Protein AF-A0AAP3DD14-F1 (afdb_monomer)

Solvent-accessible surface area (backbone atoms only — not comparable to full-atom values): 3941 Å² total; per-residue (Å²): 138,88,80,98,66,60,68,70,64,47,42,70,75,73,52,62,87,93,70,72,94,77,87,88,82,87,71,89,79,80,81,74,83,76,67,100,71,80,70,86,75,80,82,83,70,85,79,79,84,127

Mean predicted aligned error: 12.16 Å

pLDDT: mean 79.81, std 19.35, range [46.19, 98.12]

Structure (mmCIF, N/CA/C/O backbone):
data_AF-A0AAP3DD14-F1
#
_entry.id   AF-A0AAP3DD14-F1
#
loop_
_atom_site.group_PDB
_atom_site.id
_atom_site.type_symbol
_atom_site.label_atom_id
_atom_site.label_alt_id
_atom_site.label_comp_id
_atom_site.label_asym_id
_atom_site.label_entity_id
_atom_site.label_seq_id
_atom_site.pdbx_PDB_ins_code
_atom_site.Cartn_x
_atom_site.Cartn_y
_atom_site.Cartn_z
_atom_site.occupancy
_atom_site.B_iso_or_equiv
_atom_site.auth_seq_id
_atom_site.auth_comp_id
_atom_site.auth_asym_id
_atom_site.auth_atom_id
_atom_site.pdbx_PDB_model_num
ATOM 1 N N . MET A 1 1 ? -19.749 -6.436 -4.117 1.00 83.38 1 MET A N 1
ATOM 2 C CA . MET A 1 1 ? -20.231 -5.121 -4.602 1.00 83.38 1 MET A CA 1
ATOM 3 C C . MET A 1 1 ? -19.104 -4.507 -5.422 1.00 83.38 1 MET A C 1
ATOM 5 O O . MET A 1 1 ? -17.958 -4.779 -5.090 1.00 83.38 1 MET A O 1
ATOM 9 N N . ILE A 1 2 ? -19.389 -3.781 -6.503 1.00 93.19 2 ILE A N 1
ATOM 10 C CA . ILE A 1 2 ? -18.354 -3.177 -7.362 1.00 93.19 2 ILE A CA 1
ATOM 11 C C . ILE A 1 2 ? -18.619 -1.673 -7.416 1.00 93.19 2 ILE A C 1
ATOM 13 O O . ILE A 1 2 ? -19.747 -1.270 -7.697 1.00 93.19 2 ILE A O 1
ATOM 17 N N . PHE A 1 3 ? -17.595 -0.865 -7.141 1.00 95.56 3 PHE A N 1
ATOM 18 C CA . PHE A 1 3 ? -17.678 0.595 -7.097 1.00 95.56 3 PHE A CA 1
ATOM 19 C C . PHE A 1 3 ? -16.792 1.194 -8.194 1.00 95.56 3 PHE A C 1
ATOM 21 O O . PHE A 1 3 ? -15.604 0.892 -8.257 1.00 95.56 3 PHE A O 1
ATOM 28 N N . ASN A 1 4 ? -17.365 2.031 -9.065 1.00 96.69 4 ASN A N 1
ATOM 29 C CA . ASN A 1 4 ? -16.626 2.720 -10.127 1.00 96.69 4 ASN A CA 1
ATOM 30 C C . ASN A 1 4 ? -16.213 4.125 -9.663 1.00 96.69 4 ASN A C 1
ATOM 32 O O . ASN A 1 4 ? -16.900 5.106 -9.947 1.00 96.69 4 ASN A O 1
ATOM 36 N N . MET A 1 5 ? -15.134 4.202 -8.886 1.00 96.00 5 MET A N 1
ATOM 37 C CA . MET A 1 5 ? -14.630 5.439 -8.284 1.00 96.00 5 MET A CA 1
ATOM 38 C C . MET A 1 5 ? -13.141 5.320 -7.925 1.00 96.00 5 MET A C 1
ATOM 40 O O . MET A 1 5 ? -12.549 4.252 -8.064 1.00 96.00 5 MET A O 1
ATOM 44 N N . ASP A 1 6 ? -12.549 6.412 -7.434 1.00 97.00 6 ASP A N 1
ATOM 45 C CA . ASP A 1 6 ? -11.18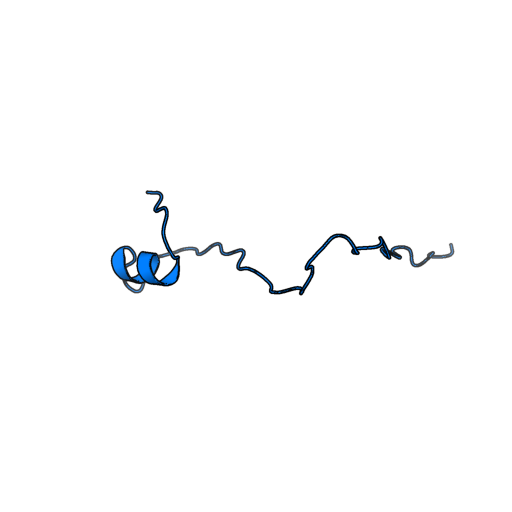9 6.415 -6.886 1.00 97.00 6 ASP A CA 1
ATOM 46 C C . ASP A 1 6 ? -11.040 5.427 -5.714 1.00 97.00 6 ASP A C 1
ATOM 48 O O . ASP A 1 6 ? -11.895 5.362 -4.824 1.00 97.00 6 ASP A O 1
ATOM 52 N N . CYS A 1 7 ? -9.940 4.670 -5.700 1.00 94.69 7 CYS A N 1
ATOM 53 C CA . CYS A 1 7 ? -9.737 3.584 -4.745 1.00 94.69 7 CYS A CA 1
ATOM 54 C C . CYS A 1 7 ? -9.515 4.070 -3.306 1.00 94.69 7 CYS A C 1
ATOM 56 O O . CYS A 1 7 ? -9.914 3.377 -2.373 1.00 94.69 7 CYS A O 1
ATOM 58 N N . ILE A 1 8 ? -8.943 5.260 -3.101 1.00 96.50 8 ILE A N 1
ATOM 59 C CA . ILE A 1 8 ? -8.687 5.803 -1.761 1.00 96.50 8 ILE A CA 1
ATOM 60 C C . ILE A 1 8 ? -9.995 6.308 -1.157 1.00 96.50 8 ILE A C 1
ATOM 62 O O . ILE A 1 8 ? -10.313 6.007 -0.004 1.00 96.50 8 ILE A O 1
ATOM 66 N N . ILE A 1 9 ? -10.766 7.071 -1.931 1.00 97.94 9 ILE A N 1
ATOM 67 C CA . ILE A 1 9 ? -12.058 7.598 -1.476 1.00 97.94 9 ILE A CA 1
ATOM 68 C C . ILE A 1 9 ? -13.042 6.445 -1.254 1.00 97.94 9 ILE A C 1
ATOM 70 O O . ILE A 1 9 ? -13.705 6.401 -0.217 1.00 97.94 9 ILE A O 1
ATOM 74 N N . GLY A 1 10 ? -13.097 5.489 -2.186 1.00 96.31 10 GLY A N 1
ATOM 75 C CA . GLY A 1 10 ? -13.999 4.342 -2.099 1.00 96.31 10 GLY A CA 1
ATOM 76 C C . GLY A 1 10 ? -13.685 3.438 -0.912 1.00 96.31 10 GLY A C 1
ATOM 77 O O . GLY A 1 10 ? -14.601 3.039 -0.195 1.00 96.31 10 GLY A O 1
ATOM 78 N N . ALA A 1 11 ? -1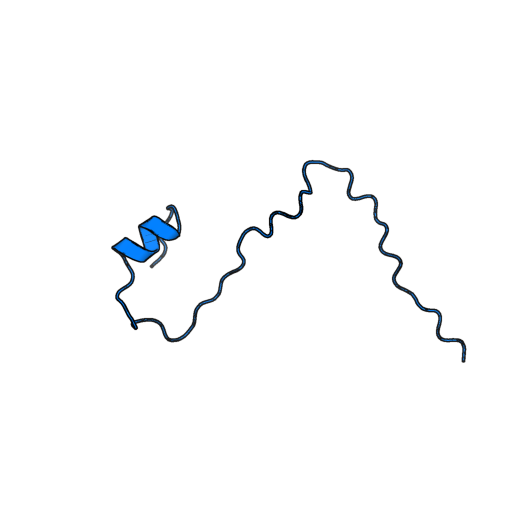2.401 3.187 -0.640 1.00 95.81 11 ALA A N 1
ATOM 79 C CA . ALA A 1 11 ? -11.988 2.424 0.533 1.00 95.81 11 ALA A CA 1
ATOM 80 C C . ALA A 1 11 ? -12.467 3.085 1.833 1.00 95.81 11 ALA A C 1
ATOM 82 O O . ALA A 1 11 ? -13.105 2.428 2.647 1.00 95.81 11 ALA A O 1
ATOM 83 N N . LYS A 1 12 ? -12.256 4.398 1.994 1.00 96.94 12 LYS A N 1
ATOM 84 C CA . LYS A 1 12 ? -12.677 5.132 3.202 1.00 96.94 12 LYS A CA 1
ATOM 85 C C . LYS A 1 12 ? -14.191 5.157 3.418 1.00 96.94 12 LYS A C 1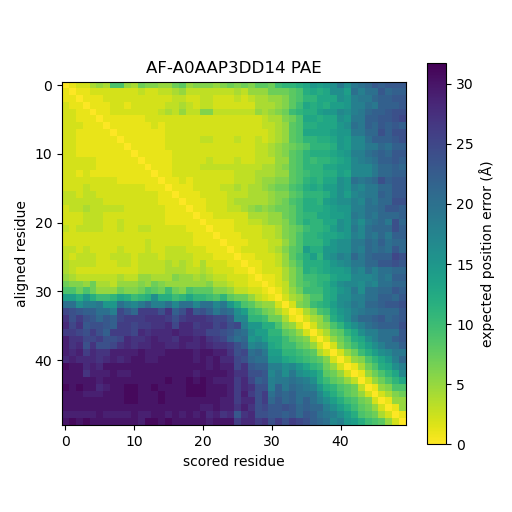
ATOM 87 O O . LYS A 1 12 ? -14.638 5.271 4.552 1.00 96.94 12 LYS A O 1
ATOM 92 N N . GLN A 1 13 ? -14.976 5.129 2.342 1.00 97.50 13 GLN A N 1
ATOM 93 C CA . GLN A 1 13 ? -16.438 5.193 2.426 1.00 97.50 13 GLN A CA 1
ATOM 94 C C . GLN A 1 13 ? -17.084 3.824 2.655 1.00 97.50 13 GLN A C 1
ATOM 96 O O . GLN A 1 13 ? -18.156 3.756 3.255 1.00 97.50 13 GLN A O 1
ATOM 101 N N . HIS A 1 14 ? -16.470 2.750 2.152 1.00 96.25 14 HIS A N 1
ATOM 102 C CA . HIS A 1 14 ? -17.115 1.438 2.074 1.00 96.25 14 HIS A CA 1
ATOM 103 C C . HIS A 1 14 ? -16.434 0.337 2.888 1.00 96.25 14 HIS A C 1
ATOM 105 O O . HIS A 1 14 ? -17.067 -0.690 3.128 1.00 96.25 14 HIS A O 1
ATOM 111 N N . LEU A 1 15 ? -15.182 0.521 3.309 1.00 95.88 15 LEU A N 1
ATOM 112 C CA . LEU A 1 15 ? -14.441 -0.458 4.102 1.00 95.88 15 LEU A CA 1
ATOM 113 C C . LEU A 1 15 ? -14.349 0.030 5.546 1.00 95.88 15 LEU A C 1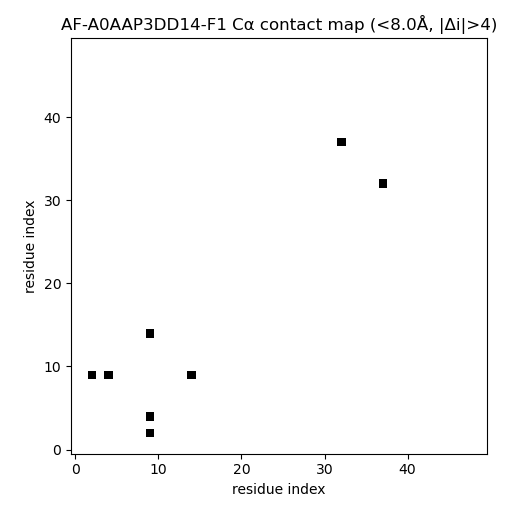
ATOM 115 O O . LE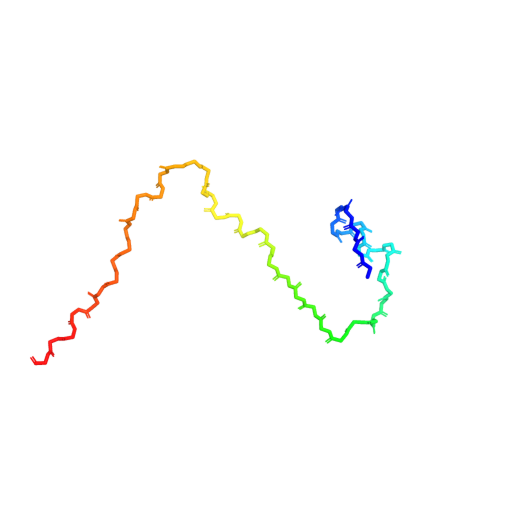U A 1 15 ? -14.048 1.193 5.804 1.00 95.88 15 LEU A O 1
ATOM 119 N N . GLN A 1 16 ? -14.635 -0.870 6.479 1.00 96.81 16 GLN A N 1
ATOM 120 C CA . GLN A 1 16 ? -14.430 -0.633 7.903 1.00 96.81 16 GLN A CA 1
ATOM 121 C C . GLN A 1 16 ? -13.018 -1.078 8.287 1.00 96.81 16 GLN A C 1
ATOM 123 O O . GLN A 1 16 ? -12.445 -1.962 7.639 1.00 96.81 16 GLN A O 1
ATOM 128 N N . ASP A 1 17 ? -12.474 -0.496 9.349 1.00 96.50 17 ASP A N 1
ATOM 129 C CA . ASP A 1 17 ? -11.185 -0.922 9.890 1.00 96.50 17 ASP A CA 1
ATOM 130 C C . ASP A 1 17 ? -11.236 -2.413 10.272 1.00 96.50 17 ASP A C 1
ATOM 132 O O . ASP A 1 17 ? -12.264 -2.913 10.733 1.00 96.50 17 ASP A O 1
ATOM 136 N N . ASP A 1 18 ? -10.140 -3.129 10.007 1.00 96.88 18 ASP A N 1
ATOM 137 C CA . ASP A 1 18 ? -9.951 -4.557 10.314 1.00 96.88 18 ASP A CA 1
ATOM 138 C C . ASP A 1 18 ? -11.027 -5.515 9.758 1.00 96.88 18 ASP A C 1
ATOM 140 O O . ASP A 1 18 ? -11.230 -6.614 10.271 1.00 96.88 18 ASP A O 1
ATOM 144 N N . SER A 1 19 ? -11.716 -5.125 8.680 1.00 97.50 19 SER A N 1
ATOM 145 C CA . SER A 1 19 ? -12.830 -5.903 8.109 1.00 97.50 19 SER A CA 1
ATOM 146 C C . SER A 1 19 ? -12.459 -6.839 6.951 1.00 97.50 19 SER A C 1
ATOM 148 O O . SER A 1 19 ? -13.339 -7.489 6.387 1.00 97.50 19 SER A O 1
ATOM 150 N N . ILE A 1 20 ? -11.184 -6.893 6.552 1.00 95.56 20 ILE A N 1
ATOM 151 C CA . ILE A 1 20 ? -10.743 -7.568 5.322 1.00 95.56 20 ILE A CA 1
ATOM 152 C C . ILE A 1 20 ? -9.738 -8.668 5.647 1.00 95.56 20 ILE A C 1
ATOM 154 O O . ILE A 1 20 ? -8.677 -8.394 6.201 1.00 95.56 20 ILE A O 1
ATOM 158 N N . ASP A 1 21 ? -10.029 -9.890 5.205 1.00 98.12 21 ASP A N 1
ATOM 159 C CA . ASP A 1 21 ? -9.128 -11.038 5.373 1.00 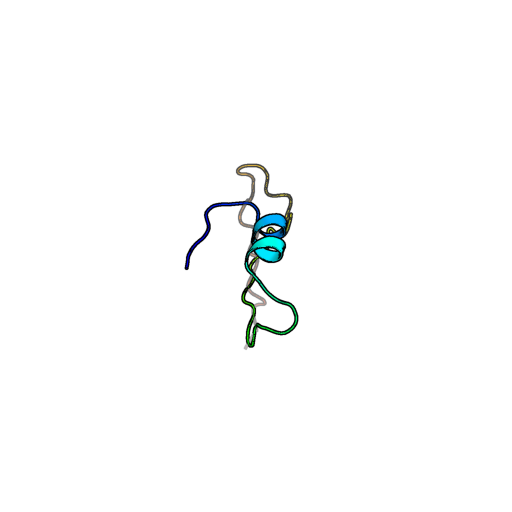98.12 21 ASP A CA 1
ATOM 160 C C . ASP A 1 21 ? -8.010 -11.091 4.315 1.00 98.12 21 ASP A C 1
ATOM 162 O O . ASP A 1 21 ? -6.901 -11.548 4.586 1.00 98.12 21 ASP A O 1
ATOM 166 N N . LEU A 1 22 ? -8.293 -10.640 3.084 1.00 97.25 22 LEU A N 1
ATOM 167 C CA . LEU A 1 22 ? -7.356 -10.669 1.958 1.00 97.25 22 LEU A CA 1
ATOM 168 C C . LEU A 1 22 ? -7.525 -9.443 1.057 1.00 97.25 22 LEU A C 1
ATOM 170 O O . LEU A 1 22 ? -8.628 -9.134 0.606 1.00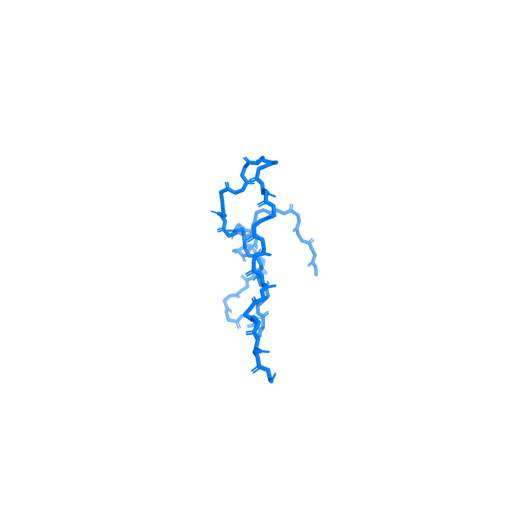 97.25 22 LEU A O 1
ATOM 174 N N . LEU A 1 23 ? -6.405 -8.800 0.726 1.00 95.19 23 LEU A N 1
ATOM 175 C CA . LEU A 1 23 ? -6.338 -7.689 -0.219 1.00 95.19 23 LEU A CA 1
ATOM 176 C C . LEU A 1 23 ? 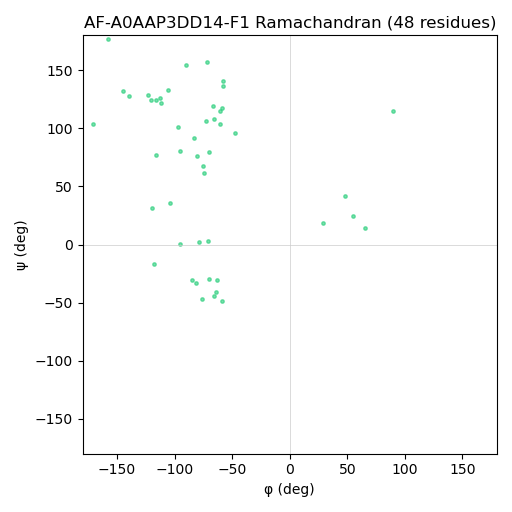-5.559 -8.108 -1.470 1.00 95.19 23 LEU A C 1
ATOM 178 O O . LEU A 1 23 ? -4.413 -8.544 -1.376 1.00 95.19 23 LEU A O 1
ATOM 182 N N . ILE A 1 24 ? -6.166 -7.929 -2.643 1.00 95.94 24 ILE A N 1
ATOM 183 C CA . ILE A 1 24 ? -5.500 -8.103 -3.938 1.00 95.94 24 ILE A CA 1
ATOM 184 C C . ILE A 1 24 ? -5.380 -6.728 -4.586 1.00 95.94 24 ILE A C 1
ATOM 186 O O . ILE A 1 24 ? -6.389 -6.060 -4.809 1.00 95.94 24 ILE A O 1
ATOM 190 N N . ALA A 1 25 ? -4.153 -6.311 -4.889 1.00 95.06 25 ALA A N 1
ATOM 191 C CA . ALA A 1 25 ? -3.879 -5.031 -5.525 1.00 95.06 25 ALA A CA 1
ATOM 192 C C . ALA A 1 25 ? -2.780 -5.178 -6.583 1.00 95.06 25 ALA A C 1
ATOM 194 O O . ALA A 1 25 ? -1.691 -5.665 -6.289 1.00 95.06 25 ALA A O 1
ATOM 195 N N . ASP A 1 26 ? -3.070 -4.699 -7.791 1.00 94.31 26 ASP A N 1
ATOM 196 C CA . ASP A 1 26 ? -2.103 -4.474 -8.869 1.00 94.31 26 ASP A CA 1
ATOM 197 C C . ASP A 1 26 ? -2.075 -2.962 -9.164 1.00 94.31 26 ASP A C 1
ATOM 199 O O . ASP A 1 26 ? -2.787 -2.480 -10.052 1.00 94.31 26 ASP A O 1
ATOM 203 N N . PRO A 1 27 ? -1.408 -2.158 -8.310 1.00 93.38 27 PRO A N 1
ATOM 204 C CA . PRO A 1 27 ? -1.397 -0.710 -8.459 1.00 93.38 27 PRO A CA 1
ATOM 205 C C . PRO A 1 27 ? -0.546 -0.291 -9.668 1.00 93.38 27 PRO A C 1
ATOM 207 O O . PRO A 1 27 ? 0.377 -1.003 -10.062 1.00 93.38 27 PRO A O 1
ATOM 210 N N . PRO A 1 28 ? -0.775 0.903 -10.240 1.00 90.31 28 PRO A N 1
ATOM 211 C CA . PRO A 1 28 ? 0.058 1.401 -11.328 1.00 90.31 28 PRO A CA 1
ATOM 212 C C . PRO A 1 28 ? 1.526 1.511 -10.887 1.00 90.31 28 PRO A C 1
ATOM 214 O O . PRO A 1 28 ? 1.874 2.310 -10.021 1.00 90.31 28 PRO A O 1
ATOM 217 N N . TYR A 1 29 ? 2.407 0.747 -11.536 1.00 88.88 29 TYR A N 1
ATOM 218 C CA . TYR A 1 29 ? 3.833 0.670 -11.187 1.00 88.88 29 TYR A CA 1
ATOM 219 C C . TYR A 1 29 ? 4.694 1.837 -11.685 1.00 88.88 29 TYR A C 1
ATOM 221 O O . TYR A 1 29 ? 5.908 1.825 -11.502 1.00 88.88 29 TYR A O 1
ATOM 229 N N . ASN A 1 30 ? 4.091 2.834 -12.338 1.00 83.12 30 ASN A N 1
ATOM 230 C CA . ASN A 1 30 ? 4.778 4.028 -12.839 1.00 83.12 30 ASN A CA 1
ATOM 231 C C . ASN A 1 30 ? 6.069 3.726 -13.635 1.00 83.12 30 ASN A C 1
ATOM 233 O O . ASN A 1 30 ? 7.084 4.403 -13.502 1.00 83.12 30 ASN A O 1
ATOM 237 N N . LEU A 1 31 ? 6.038 2.700 -14.487 1.00 82.94 31 LEU A N 1
ATOM 238 C CA . LEU A 1 31 ? 7.217 2.223 -15.222 1.00 82.94 31 LEU A CA 1
ATOM 239 C C . LEU A 1 31 ? 7.694 3.182 -16.331 1.00 82.94 31 LEU A C 1
ATOM 241 O O . LEU A 1 31 ? 8.618 2.859 -17.070 1.00 82.94 31 LEU A O 1
ATOM 245 N N . GLY A 1 32 ? 7.057 4.346 -16.490 1.00 71.00 32 GLY A N 1
ATOM 246 C CA . GLY A 1 32 ? 7.465 5.352 -17.472 1.00 71.00 32 GLY A CA 1
ATOM 247 C C . GLY A 1 32 ? 7.328 4.908 -18.931 1.00 71.00 32 GLY A C 1
ATOM 248 O O . GLY A 1 32 ? 7.859 5.575 -19.815 1.00 71.00 32 GLY A O 1
ATOM 249 N N . PHE A 1 33 ? 6.608 3.815 -19.214 1.00 66.88 33 PHE A N 1
ATOM 250 C CA . PHE A 1 33 ? 6.318 3.345 -20.573 1.00 66.88 33 PHE A CA 1
ATOM 251 C C . PHE A 1 33 ? 5.260 4.228 -21.254 1.00 66.88 33 PHE A C 1
ATOM 253 O O . PHE A 1 33 ? 4.164 3.791 -21.599 1.00 66.88 33 PHE A O 1
ATOM 260 N N . GLY A 1 34 ? 5.585 5.506 -21.429 1.00 63.12 34 GLY A N 1
ATOM 261 C CA . GLY A 1 34 ? 4.823 6.454 -22.227 1.00 63.12 34 GLY A CA 1
ATOM 262 C C . GLY A 1 34 ? 5.193 6.317 -23.701 1.00 63.12 34 GLY A C 1
ATOM 263 O O . GLY A 1 34 ? 6.119 6.969 -24.166 1.00 63.12 34 GLY A O 1
ATOM 264 N N . GLY A 1 35 ? 4.458 5.481 -24.438 1.00 57.75 35 GLY A N 1
ATOM 265 C CA . GLY A 1 35 ? 4.479 5.464 -25.905 1.00 57.75 35 GLY A CA 1
ATOM 266 C C . GLY A 1 35 ? 5.519 4.534 -26.543 1.00 57.75 35 GLY A C 1
ATOM 267 O O . GLY A 1 35 ? 6.719 4.729 -26.400 1.00 57.75 35 GLY A O 1
ATOM 268 N N . THR A 1 36 ? 5.011 3.514 -27.247 1.00 59.84 36 THR A N 1
ATOM 269 C CA . THR A 1 36 ? 5.542 2.729 -28.396 1.00 59.84 36 THR A CA 1
ATOM 270 C C 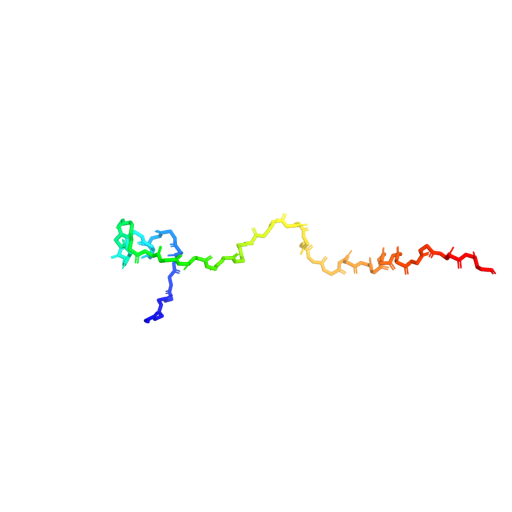. THR A 1 36 ? 7.053 2.520 -28.627 1.00 59.84 36 THR A C 1
ATOM 272 O O . THR A 1 36 ? 7.423 2.094 -29.715 1.00 59.84 36 THR A O 1
ATOM 275 N N . ASN A 1 37 ? 7.934 2.705 -27.646 1.00 55.94 37 ASN A N 1
ATOM 276 C CA . ASN A 1 37 ? 9.373 2.430 -27.764 1.00 55.94 37 ASN A CA 1
ATOM 277 C C . ASN A 1 37 ? 9.845 1.368 -26.768 1.00 55.94 37 ASN A C 1
ATOM 279 O O . ASN A 1 37 ? 10.996 1.350 -26.341 1.00 55.94 37 ASN A O 1
ATOM 283 N N . MET A 1 38 ? 8.959 0.426 -26.441 1.00 60.34 38 MET A N 1
ATOM 284 C CA . MET A 1 38 ? 9.362 -0.870 -25.903 1.00 60.34 38 MET A CA 1
ATOM 285 C C . MET A 1 38 ? 9.914 -1.718 -27.046 1.00 60.34 38 MET A C 1
ATOM 287 O O . MET A 1 38 ? 9.310 -2.706 -27.469 1.00 60.34 38 MET A O 1
ATOM 291 N N . THR A 1 39 ? 11.057 -1.315 -27.597 1.00 58.19 39 THR A N 1
ATOM 292 C CA . THR A 1 39 ? 11.835 -2.188 -28.468 1.00 58.19 39 THR A CA 1
ATOM 293 C C . THR A 1 39 ? 12.205 -3.401 -27.628 1.00 58.19 39 THR A C 1
ATOM 295 O O . THR A 1 39 ? 12.905 -3.282 -26.623 1.00 58.19 39 THR A O 1
ATOM 298 N N . LYS A 1 40 ? 11.674 -4.567 -28.008 1.00 55.41 40 LYS A N 1
ATOM 299 C CA . LYS A 1 40 ? 11.989 -5.874 -27.429 1.00 55.41 40 LYS A CA 1
ATOM 300 C C . LYS A 1 40 ? 13.507 -6.046 -27.324 1.00 55.41 40 LYS A C 1
ATOM 302 O O . LYS A 1 40 ? 14.162 -6.479 -28.262 1.00 55.41 40 LYS A O 1
ATOM 307 N N . GLY A 1 41 ? 14.043 -5.747 -26.151 1.00 55.81 41 GLY A N 1
ATOM 308 C CA . GLY A 1 41 ? 15.366 -6.145 -25.698 1.00 55.81 41 GLY A CA 1
ATOM 309 C C . GLY A 1 41 ? 15.264 -7.284 -24.693 1.00 55.81 41 GLY A C 1
ATOM 310 O O . GLY A 1 41 ? 16.017 -7.306 -23.727 1.00 55.81 41 GLY A O 1
ATOM 311 N N . TYR A 1 42 ? 14.308 -8.202 -24.873 1.00 49.12 42 TYR A N 1
ATOM 312 C CA . TYR A 1 42 ? 14.234 -9.427 -24.082 1.00 49.12 42 TYR A CA 1
ATOM 313 C C . TYR A 1 42 ? 15.404 -10.330 -24.502 1.00 49.12 42 TYR A C 1
ATOM 315 O O . TYR A 1 42 ? 15.256 -11.229 -25.326 1.00 49.12 42 TYR A O 1
ATOM 323 N N . ARG A 1 43 ? 16.608 -10.058 -23.986 1.00 54.44 43 ARG A N 1
ATOM 324 C CA . ARG A 1 43 ? 17.718 -11.017 -24.002 1.00 54.44 43 ARG A CA 1
ATOM 325 C C . ARG A 1 43 ? 17.518 -11.993 -22.846 1.00 54.44 43 ARG A C 1
ATOM 327 O O . ARG A 1 43 ? 18.203 -11.913 -21.835 1.00 54.44 43 ARG A O 1
ATOM 334 N N . HIS A 1 44 ? 16.586 -12.924 -23.016 1.00 49.06 44 HIS A N 1
ATOM 335 C CA . HIS A 1 44 ? 16.662 -14.198 -22.312 1.00 49.06 44 HIS A CA 1
ATOM 336 C C . HIS A 1 44 ? 17.280 -15.229 -23.246 1.00 49.06 44 HIS A C 1
ATOM 338 O O . HIS A 1 44 ? 16.618 -15.747 -24.137 1.00 49.06 44 HIS A O 1
ATOM 344 N N . SER A 1 45 ? 18.563 -15.497 -23.026 1.00 49.91 45 SER A N 1
ATOM 345 C CA . SER A 1 45 ? 19.087 -16.860 -22.948 1.00 49.91 45 SER A CA 1
ATOM 346 C C . SER A 1 45 ? 20.538 -16.782 -22.463 1.00 49.91 45 SER A C 1
ATOM 348 O O . SER A 1 45 ? 21.411 -16.432 -23.259 1.00 49.91 45 SER A O 1
ATOM 350 N N . PRO A 1 46 ? 20.852 -17.089 -21.190 1.00 52.44 46 PRO A N 1
ATOM 351 C CA . PRO A 1 46 ? 22.164 -17.638 -20.903 1.00 52.44 46 PRO A CA 1
ATOM 352 C C . PRO A 1 46 ? 22.206 -19.005 -21.593 1.00 52.44 46 PRO A C 1
ATOM 354 O O . PRO A 1 46 ? 21.495 -19.928 -21.201 1.00 52.44 46 PRO A O 1
ATOM 357 N N . THR A 1 47 ? 22.972 -19.119 -22.675 1.00 54.34 47 THR A N 1
ATOM 358 C CA . THR A 1 47 ? 23.290 -20.418 -23.269 1.00 54.34 47 THR A CA 1
ATOM 359 C C . THR A 1 47 ? 24.030 -21.225 -22.206 1.00 54.34 47 THR A C 1
ATOM 361 O O . THR A 1 47 ? 25.191 -20.947 -21.914 1.00 54.34 47 THR A O 1
ATOM 364 N N . PHE A 1 48 ? 23.359 -22.187 -21.577 1.00 55.41 48 PHE A N 1
ATOM 365 C CA . PHE A 1 48 ? 24.055 -23.235 -20.845 1.00 55.41 48 PHE A CA 1
ATOM 366 C C . PHE A 1 48 ? 24.675 -24.159 -21.893 1.00 55.41 48 PHE A C 1
ATOM 368 O O . PHE A 1 48 ? 23.962 -24.878 -22.589 1.00 55.41 48 PHE A O 1
ATOM 375 N N . ASN A 1 49 ? 25.997 -24.077 -22.047 1.00 46.19 49 ASN A N 1
ATOM 376 C CA . ASN A 1 49 ? 26.763 -25.092 -22.760 1.00 46.19 49 ASN A CA 1
ATOM 377 C C . ASN A 1 49 ? 26.692 -26.394 -21.947 1.00 46.19 49 ASN A C 1
ATOM 379 O O . ASN A 1 49 ? 27.141 -26.413 -20.799 1.00 46.19 49 ASN A O 1
ATOM 383 N N . PHE A 1 50 ? 26.138 -27.442 -22.554 1.00 48.00 50 PHE A N 1
ATOM 384 C CA . PHE A 1 50 ? 26.414 -28.835 -22.202 1.00 48.00 50 PHE A CA 1
ATOM 385 C C . PHE A 1 50 ? 27.473 -29.377 -23.160 1.00 48.00 50 PHE A C 1
ATOM 387 O O . PHE A 1 50 ? 27.409 -29.006 -24.356 1.00 48.00 50 PHE A O 1
#

Secondary structure (DSSP, 8-state):
----S-HHHHHHHH--TT--S-------------SS--------------

Organism: Brevibacillus laterosporus (NCBI:txid1465)

Sequence (50 aa):
MIFNMDCIIGAKQHLQDDSIDLLIADPPYNLGFGGTNMTKGYRHSPTFNF

Radius of gyration: 20.17 Å; Cα contacts (8 Å, |Δi|>4): 4; chains: 1; bounding box: 47×36×39 Å

InterPro domains:
  IPR002052 DNA methylase, N-6 adenine-specific, conserved site [PS00092] (23-29)
  IPR029063 S-adenosyl-L-methionine-dependent methyltransferase superfamily [G3DSA:3.40.50.150] (1-50)
  IPR029063 S-adenosyl-L-methionine-dependent methyltransferase superfamily [SSF53335] (2-37)

Foldseek 3Di:
DDDDDDPVVCCVVPPDPPPDPDDDDDDPPPPVPDDDPPPPPPPPDPPDDD